Protein AF-A0A8J7AE98-F1 (afdb_monomer)

Structure (mmCIF, N/CA/C/O backbone):
data_AF-A0A8J7AE98-F1
#
_entry.id   AF-A0A8J7AE98-F1
#
loop_
_atom_site.group_PDB
_atom_site.id
_atom_site.type_symbol
_atom_site.label_atom_id
_atom_site.label_alt_id
_atom_site.label_comp_id
_atom_site.label_asym_id
_atom_site.label_entity_id
_atom_site.label_seq_id
_atom_site.pdbx_PDB_ins_code
_atom_site.Cartn_x
_atom_site.Cartn_y
_atom_site.Cartn_z
_atom_site.occupancy
_atom_site.B_iso_or_equiv
_atom_site.auth_seq_id
_atom_site.auth_comp_id
_atom_site.auth_asym_id
_atom_site.auth_atom_id
_atom_site.pdbx_PDB_model_num
ATOM 1 N N . MET A 1 1 ? 39.390 -4.051 -19.503 1.00 33.78 1 MET A N 1
ATOM 2 C CA . MET A 1 1 ? 37.946 -4.170 -19.792 1.00 33.78 1 MET A CA 1
ATOM 3 C C . MET A 1 1 ? 37.214 -4.198 -18.465 1.00 33.78 1 MET A C 1
ATOM 5 O O . MET A 1 1 ? 37.194 -5.224 -17.803 1.00 33.78 1 MET A O 1
ATOM 9 N N . THR A 1 2 ? 36.730 -3.047 -18.011 1.00 35.72 2 THR A N 1
ATOM 10 C CA . THR A 1 2 ? 35.888 -2.931 -16.818 1.00 35.72 2 THR A CA 1
ATOM 11 C C . THR A 1 2 ? 34.479 -3.362 -17.202 1.00 35.72 2 THR A C 1
ATOM 13 O O . THR A 1 2 ? 33.861 -2.753 -18.070 1.00 35.72 2 THR A O 1
ATOM 16 N N . ALA A 1 3 ? 34.001 -4.456 -16.610 1.00 35.06 3 ALA A N 1
ATOM 17 C CA . ALA A 1 3 ? 32.633 -4.914 -16.785 1.00 35.06 3 ALA A CA 1
ATOM 18 C C . ALA A 1 3 ? 31.677 -3.811 -16.306 1.00 35.06 3 ALA A C 1
ATOM 20 O O . ALA A 1 3 ? 31.709 -3.420 -15.139 1.00 35.06 3 ALA A O 1
ATOM 21 N N . HIS A 1 4 ? 30.843 -3.295 -17.206 1.00 34.16 4 HIS A N 1
ATOM 22 C CA . HIS A 1 4 ? 29.647 -2.568 -16.813 1.00 34.16 4 HIS A CA 1
ATOM 23 C C . HIS A 1 4 ? 28.788 -3.558 -16.026 1.00 34.16 4 HIS A C 1
ATOM 25 O O . HIS A 1 4 ? 28.275 -4.507 -16.612 1.00 34.16 4 HIS A O 1
ATOM 31 N N . SER A 1 5 ? 28.675 -3.400 -14.703 1.00 39.03 5 SER A N 1
ATOM 32 C CA . 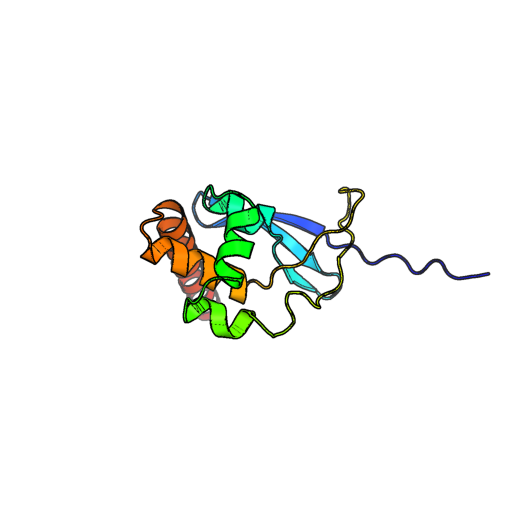SER A 1 5 ? 27.665 -4.155 -13.968 1.00 39.03 5 SER A CA 1
ATOM 33 C C . SER A 1 5 ? 26.324 -3.705 -14.532 1.00 39.03 5 SER A C 1
ATOM 35 O O . SER A 1 5 ? 25.945 -2.543 -14.346 1.00 39.03 5 SER A O 1
ATOM 37 N N . GLU A 1 6 ? 25.644 -4.578 -15.270 1.00 49.53 6 GLU A N 1
ATOM 38 C CA . GLU A 1 6 ? 24.259 -4.356 -15.659 1.00 49.53 6 GLU A CA 1
ATOM 39 C C . GLU A 1 6 ? 23.505 -3.964 -14.393 1.00 49.53 6 GLU A C 1
ATOM 41 O O . GLU A 1 6 ? 23.411 -4.727 -13.431 1.00 49.53 6 GLU A O 1
ATOM 46 N N . THR A 1 7 ? 23.094 -2.700 -14.333 1.00 59.16 7 THR A N 1
ATOM 47 C CA . THR A 1 7 ? 22.363 -2.165 -13.194 1.00 59.16 7 THR A CA 1
ATOM 48 C C . THR A 1 7 ? 21.048 -2.922 -13.185 1.00 59.16 7 THR A C 1
ATOM 50 O O . THR A 1 7 ? 20.198 -2.629 -14.015 1.00 59.16 7 THR A O 1
ATOM 53 N N . GLN A 1 8 ? 20.908 -3.950 -12.349 1.00 68.75 8 GLN A N 1
ATOM 54 C CA . GLN A 1 8 ? 19.679 -4.730 -12.287 1.00 68.75 8 GLN A CA 1
ATOM 55 C C . GLN A 1 8 ? 18.540 -3.784 -11.880 1.00 68.75 8 GLN A C 1
ATOM 57 O O . GLN A 1 8 ? 18.552 -3.230 -10.778 1.00 68.75 8 GLN A O 1
ATOM 62 N N . LYS A 1 9 ? 17.605 -3.530 -12.801 1.00 85.94 9 LYS A N 1
ATOM 63 C CA . LYS A 1 9 ? 16.508 -2.571 -12.610 1.00 85.94 9 LYS A CA 1
ATOM 64 C C . LYS A 1 9 ? 15.252 -3.287 -12.139 1.00 85.94 9 LYS A C 1
ATOM 66 O O . LYS A 1 9 ? 15.024 -4.441 -12.486 1.00 85.94 9 LYS A O 1
ATOM 71 N N . ALA A 1 10 ? 14.436 -2.587 -11.361 1.00 90.69 10 ALA A N 1
ATOM 72 C CA . ALA A 1 10 ? 13.089 -3.044 -11.061 1.00 90.69 10 ALA A CA 1
ATOM 73 C C . ALA A 1 10 ? 12.164 -2.831 -12.269 1.00 90.69 10 ALA A C 1
ATOM 75 O O . ALA A 1 10 ? 12.289 -1.828 -12.982 1.00 90.69 10 ALA A O 1
ATOM 76 N N . VAL A 1 11 ? 11.212 -3.745 -12.451 1.00 92.56 11 VAL A N 1
ATOM 77 C CA . VAL A 1 11 ? 10.173 -3.673 -13.488 1.00 92.56 11 VAL A CA 1
ATOM 78 C C . VAL A 1 11 ? 8.866 -3.221 -12.849 1.00 92.56 11 VAL A C 1
ATOM 80 O O . VAL A 1 11 ? 8.456 -3.764 -11.824 1.00 92.56 11 VAL A O 1
ATOM 83 N N . LYS A 1 12 ? 8.217 -2.218 -13.444 1.00 92.94 12 LYS A N 1
ATOM 84 C CA . LYS A 1 12 ? 6.933 -1.681 -12.979 1.00 92.94 12 LYS A CA 1
ATOM 85 C C . LYS A 1 12 ? 5.766 -2.452 -13.598 1.00 92.94 12 LYS A C 1
ATOM 87 O O . LYS A 1 12 ? 5.740 -2.652 -14.808 1.00 92.94 12 LYS A O 1
ATOM 92 N N . ALA A 1 13 ? 4.762 -2.766 -12.790 1.00 95.06 13 ALA A N 1
ATOM 93 C CA . ALA A 1 13 ? 3.436 -3.171 -13.239 1.00 95.06 13 ALA A CA 1
ATOM 94 C C . ALA A 1 13 ? 2.364 -2.430 -12.432 1.00 95.06 13 ALA A C 1
ATOM 96 O O . ALA A 1 13 ? 2.549 -2.172 -11.244 1.00 95.06 13 ALA A O 1
ATOM 97 N N . THR A 1 14 ? 1.236 -2.107 -13.059 1.00 96.19 14 THR A N 1
ATOM 98 C CA . THR A 1 14 ? 0.051 -1.618 -12.346 1.00 96.19 14 THR A CA 1
ATOM 99 C C . THR A 1 14 ? -0.885 -2.797 -12.125 1.00 96.19 14 THR A C 1
ATOM 101 O O . THR A 1 14 ? -1.330 -3.422 -13.087 1.00 96.19 14 THR A O 1
ATOM 104 N N . ILE A 1 15 ? -1.168 -3.106 -10.863 1.00 96.62 15 ILE A N 1
ATOM 105 C CA . ILE A 1 15 ? -2.192 -4.077 -10.474 1.00 96.62 15 ILE A CA 1
ATOM 106 C C . ILE A 1 15 ? -3.451 -3.343 -10.019 1.00 96.62 15 ILE A C 1
ATOM 108 O O . ILE A 1 15 ? -3.426 -2.136 -9.775 1.00 96.62 15 ILE A O 1
ATOM 112 N N . TYR A 1 16 ? -4.543 -4.082 -9.870 1.00 96.56 16 TYR A N 1
ATOM 113 C CA . TYR A 1 16 ? -5.774 -3.578 -9.280 1.00 96.56 16 TYR A CA 1
ATOM 114 C C . TYR A 1 16 ? -6.053 -4.351 -8.002 1.00 96.56 16 TYR A C 1
ATOM 116 O O . TYR A 1 16 ? -6.020 -5.575 -8.019 1.00 96.56 16 TYR A O 1
ATOM 124 N N . LEU A 1 17 ? -6.314 -3.621 -6.920 1.00 96.00 17 LEU A N 1
ATOM 125 C CA . LEU A 1 17 ? -6.867 -4.168 -5.686 1.00 96.00 17 LEU A CA 1
ATOM 126 C C . LEU A 1 17 ? -8.309 -3.676 -5.594 1.00 96.00 17 LEU A C 1
ATOM 128 O O . LEU A 1 17 ? -8.568 -2.502 -5.303 1.00 96.00 17 LEU A O 1
ATOM 132 N N . GLY A 1 18 ? -9.253 -4.542 -5.959 1.00 94.31 18 GLY A N 1
ATOM 133 C CA . GLY A 1 18 ? -10.609 -4.111 -6.300 1.00 94.31 18 GLY A CA 1
ATOM 134 C C . GLY A 1 18 ? -10.595 -3.179 -7.520 1.00 94.31 18 GLY A C 1
ATOM 135 O O . GLY A 1 18 ? -10.155 -3.567 -8.596 1.00 94.31 18 GLY A O 1
ATOM 136 N N . ASN A 1 19 ? -11.060 -1.934 -7.370 1.00 95.31 19 ASN A N 1
ATOM 137 C CA . ASN A 1 19 ? -11.013 -0.915 -8.432 1.00 95.31 19 ASN A CA 1
ATOM 138 C C . ASN A 1 19 ? -9.896 0.128 -8.240 1.00 95.31 19 ASN A C 1
ATOM 140 O O . ASN A 1 19 ? -9.871 1.135 -8.951 1.00 95.31 19 ASN A O 1
ATOM 144 N N . ILE A 1 20 ? -8.995 -0.084 -7.277 1.00 97.12 20 ILE A N 1
ATOM 145 C CA . ILE A 1 20 ? -7.928 0.860 -6.948 1.00 97.12 20 ILE A CA 1
ATOM 146 C C . ILE A 1 20 ? -6.650 0.430 -7.678 1.00 97.12 20 ILE A C 1
ATOM 148 O O . ILE A 1 20 ? -6.141 -0.659 -7.399 1.00 97.12 20 ILE A O 1
ATOM 152 N N . PRO A 1 21 ? -6.117 1.252 -8.603 1.00 97.06 21 PRO A N 1
ATOM 153 C CA . PRO A 1 21 ? -4.848 0.958 -9.250 1.00 97.06 21 PRO A CA 1
ATOM 154 C C . PRO A 1 21 ? -3.699 1.113 -8.248 1.00 97.06 21 PRO A C 1
ATOM 156 O O . PRO A 1 21 ? -3.636 2.092 -7.501 1.00 97.06 21 PRO A O 1
ATOM 159 N N . LEU A 1 22 ? -2.774 0.159 -8.259 1.00 96.88 22 LEU A N 1
ATOM 160 C CA . LEU A 1 22 ? -1.576 0.168 -7.433 1.00 96.88 22 LEU A CA 1
ATOM 161 C C . LEU A 1 22 ? -0.363 -0.195 -8.282 1.00 96.88 22 LEU A C 1
ATOM 163 O O . LEU A 1 22 ? -0.269 -1.286 -8.840 1.00 96.88 22 LEU A O 1
ATOM 167 N N . ASP A 1 23 ? 0.597 0.718 -8.335 1.00 95.00 23 ASP A N 1
ATOM 168 C CA . ASP A 1 23 ? 1.881 0.452 -8.966 1.00 95.00 23 ASP A CA 1
ATOM 169 C C . ASP A 1 23 ? 2.761 -0.411 -8.054 1.00 95.00 23 ASP A C 1
ATOM 171 O O . ASP A 1 23 ? 3.035 -0.063 -6.902 1.00 95.00 23 ASP A O 1
ATOM 175 N N . VAL A 1 24 ? 3.221 -1.537 -8.594 1.00 94.94 24 VAL A N 1
ATOM 176 C CA . VAL A 1 24 ? 4.081 -2.520 -7.936 1.00 94.94 24 VAL A CA 1
ATOM 177 C C . VAL A 1 24 ? 5.347 -2.699 -8.755 1.00 94.94 24 VAL A C 1
ATOM 179 O O . VAL A 1 24 ? 5.335 -2.656 -9.985 1.00 94.94 24 VAL A O 1
ATOM 182 N N . TYR A 1 25 ? 6.453 -2.917 -8.058 1.00 93.56 25 TYR A N 1
ATOM 183 C CA . TYR A 1 25 ? 7.762 -3.048 -8.666 1.00 93.56 25 TYR A CA 1
ATOM 184 C C . TYR A 1 25 ? 8.347 -4.404 -8.319 1.00 93.56 25 TYR A C 1
ATOM 186 O O . TYR A 1 25 ? 8.576 -4.714 -7.145 1.00 93.56 25 TYR A O 1
ATOM 194 N N . GLN A 1 26 ? 8.577 -5.215 -9.348 1.00 93.56 26 GLN A N 1
ATOM 195 C CA . GLN A 1 26 ? 9.284 -6.473 -9.205 1.00 93.56 26 GLN A CA 1
ATOM 196 C C . GLN A 1 26 ? 10.783 -6.198 -9.194 1.00 93.56 26 GLN A C 1
ATOM 198 O O . GLN A 1 26 ? 11.345 -5.591 -10.106 1.00 93.56 26 GLN A O 1
ATOM 203 N N . MET A 1 27 ? 11.421 -6.639 -8.123 1.00 90.56 27 MET A N 1
ATOM 204 C CA . MET A 1 27 ? 12.854 -6.566 -7.925 1.00 90.56 27 MET A CA 1
ATOM 205 C C . MET A 1 27 ? 13.564 -7.664 -8.730 1.00 90.56 27 MET A C 1
ATOM 207 O O . MET A 1 27 ? 12.976 -8.719 -8.969 1.00 90.56 27 MET A O 1
ATOM 211 N N . PRO A 1 28 ? 14.859 -7.498 -9.051 1.00 87.19 28 PRO A N 1
ATOM 212 C CA . PRO A 1 28 ? 15.643 -8.518 -9.758 1.00 87.19 28 PRO A CA 1
ATOM 213 C C . PRO A 1 28 ? 15.684 -9.886 -9.061 1.00 87.19 28 PRO A C 1
ATOM 215 O O . PRO A 1 28 ? 15.851 -10.916 -9.703 1.00 87.19 28 PRO A O 1
ATOM 218 N N . ASN A 1 29 ? 15.510 -9.907 -7.737 1.00 88.38 29 ASN A N 1
ATOM 219 C CA . ASN A 1 29 ? 15.434 -11.128 -6.932 1.00 88.38 29 ASN A CA 1
ATOM 220 C C . ASN A 1 29 ? 14.019 -11.746 -6.875 1.00 88.38 29 ASN A C 1
ATOM 222 O O . ASN A 1 29 ? 13.777 -12.628 -6.056 1.00 88.38 29 ASN A O 1
ATOM 226 N N . GLY A 1 30 ? 13.071 -11.245 -7.670 1.00 90.56 30 GLY A N 1
ATOM 227 C CA . GLY A 1 30 ? 11.679 -11.698 -7.708 1.00 90.56 30 GLY A CA 1
ATOM 228 C C . GLY A 1 30 ? 10.791 -11.177 -6.573 1.00 90.56 30 GLY A C 1
ATOM 229 O O . GLY A 1 30 ? 9.586 -11.417 -6.597 1.00 90.56 30 GLY A O 1
ATOM 230 N N . SER A 1 31 ? 11.341 -10.456 -5.589 1.00 91.56 31 SER A N 1
ATOM 231 C CA . SER A 1 31 ? 10.530 -9.821 -4.541 1.00 91.56 31 SER A CA 1
ATOM 232 C C . SER A 1 31 ? 9.750 -8.619 -5.078 1.00 91.56 31 SER A C 1
ATOM 234 O O . SER A 1 31 ? 10.119 -8.030 -6.091 1.00 91.56 31 SER A O 1
ATOM 236 N N . TYR A 1 32 ? 8.686 -8.225 -4.380 1.00 93.25 32 TYR A N 1
ATOM 237 C CA . TYR A 1 32 ? 7.864 -7.076 -4.759 1.00 93.25 32 TYR A CA 1
ATOM 238 C C . TYR A 1 32 ? 8.004 -5.944 -3.746 1.00 93.25 32 TYR A C 1
ATOM 240 O O . TYR A 1 32 ? 8.012 -6.162 -2.529 1.00 93.25 32 TYR A O 1
ATOM 248 N N . LYS A 1 33 ? 8.100 -4.720 -4.257 1.00 92.44 33 LYS A N 1
ATOM 249 C CA . LYS A 1 33 ? 8.138 -3.484 -3.473 1.00 92.44 33 LYS A CA 1
ATOM 250 C C . LYS A 1 33 ? 7.149 -2.481 -4.060 1.00 92.44 33 LYS A C 1
ATOM 252 O O . LYS A 1 33 ? 6.765 -2.572 -5.223 1.00 92.44 33 LYS A O 1
ATOM 257 N N . LEU A 1 34 ? 6.757 -1.517 -3.241 1.00 93.50 34 LEU A N 1
ATOM 258 C CA . LEU A 1 34 ? 5.981 -0.348 -3.656 1.00 93.50 34 LEU A CA 1
ATOM 259 C C . LEU A 1 34 ? 6.865 0.887 -3.551 1.00 93.50 34 LEU A C 1
ATOM 261 O O . LEU A 1 34 ? 7.891 0.827 -2.876 1.00 93.50 34 LEU A O 1
ATOM 265 N N . TYR A 1 35 ? 6.461 2.012 -4.135 1.00 89.94 35 TYR A N 1
ATOM 266 C CA . TYR A 1 35 ? 7.124 3.303 -3.917 1.00 89.94 35 TYR A CA 1
ATOM 267 C C . TYR A 1 35 ? 6.194 4.306 -3.253 1.00 89.94 35 TYR A C 1
ATOM 269 O O . TYR A 1 35 ? 4.984 4.110 -3.209 1.00 89.94 35 TYR A O 1
ATOM 277 N N . VAL A 1 36 ? 6.780 5.367 -2.692 1.00 89.69 36 VAL A N 1
ATOM 278 C CA . VAL A 1 36 ? 6.054 6.366 -1.891 1.00 8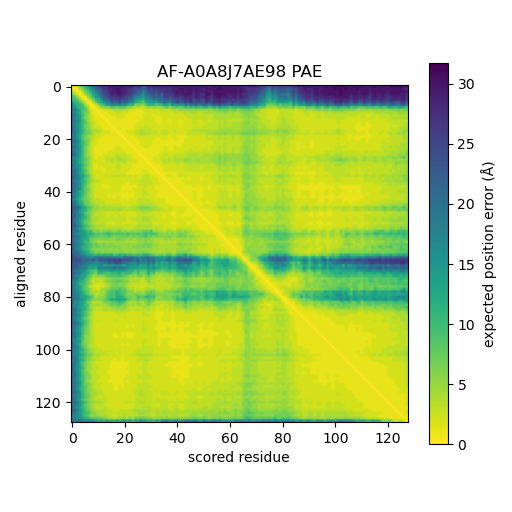9.69 36 VAL A CA 1
ATOM 279 C C . VAL A 1 36 ? 4.824 6.889 -2.630 1.00 89.69 36 VAL A C 1
ATOM 281 O O . VAL A 1 36 ? 3.741 6.858 -2.057 1.00 89.69 36 VAL A O 1
ATOM 284 N N . GLU A 1 37 ? 4.985 7.296 -3.892 1.00 90.56 37 GLU A N 1
ATOM 285 C CA . GLU A 1 37 ? 3.890 7.790 -4.739 1.00 90.56 37 GLU A CA 1
ATOM 286 C C . GLU A 1 37 ? 2.809 6.723 -4.920 1.00 90.56 37 GLU A C 1
ATOM 288 O O . GLU A 1 37 ? 1.658 6.965 -4.582 1.00 90.56 37 GLU A O 1
ATOM 293 N N . SER A 1 38 ? 3.181 5.494 -5.291 1.00 93.19 38 SER A N 1
ATOM 294 C CA . SER A 1 38 ? 2.244 4.368 -5.418 1.00 93.19 38 SER A CA 1
ATOM 295 C C . SER A 1 38 ? 1.436 4.129 -4.137 1.00 93.19 38 SER A C 1
ATOM 297 O O . SER A 1 38 ? 0.240 3.859 -4.189 1.00 93.19 38 SER A O 1
ATOM 299 N N . VAL A 1 39 ? 2.079 4.248 -2.971 1.00 95.56 39 VAL A N 1
ATOM 300 C CA . VAL A 1 39 ? 1.454 4.022 -1.661 1.00 95.56 39 VAL A CA 1
ATOM 301 C C . VAL A 1 39 ? 0.499 5.152 -1.280 1.00 95.56 39 VAL A C 1
ATOM 303 O O . VAL A 1 39 ? -0.582 4.881 -0.752 1.00 95.56 39 VAL A O 1
ATOM 306 N N . THR A 1 40 ? 0.881 6.412 -1.493 1.00 96.38 40 THR A N 1
ATOM 307 C CA . THR A 1 40 ? 0.053 7.563 -1.104 1.00 96.38 40 THR A CA 1
ATOM 308 C C . THR A 1 40 ? -1.054 7.850 -2.111 1.00 96.38 40 THR A C 1
ATOM 310 O O . THR A 1 40 ? -2.179 8.154 -1.703 1.00 96.38 40 THR A O 1
ATOM 313 N N . ASP A 1 41 ? -0.780 7.690 -3.404 1.00 96.62 41 ASP A N 1
ATOM 314 C CA . ASP A 1 41 ? -1.716 8.000 -4.486 1.00 96.62 41 ASP A CA 1
ATOM 315 C C . ASP A 1 41 ? -2.871 7.000 -4.529 1.00 96.62 41 ASP A C 1
ATOM 317 O O . ASP A 1 41 ? -4.019 7.411 -4.714 1.00 96.62 41 ASP A O 1
ATOM 321 N N . ALA A 1 42 ? -2.605 5.722 -4.221 1.00 97.62 42 ALA A N 1
ATOM 322 C CA . ALA A 1 42 ? -3.631 4.680 -4.104 1.00 97.62 42 ALA A CA 1
ATOM 323 C C . ALA A 1 42 ? -4.768 5.065 -3.140 1.00 97.62 42 ALA A C 1
ATOM 325 O O . ALA A 1 42 ? -5.908 4.644 -3.316 1.00 97.62 42 ALA A O 1
ATOM 326 N N . ILE A 1 43 ? -4.484 5.904 -2.136 1.00 97.88 43 ILE A N 1
ATOM 327 C CA . ILE A 1 43 ? -5.469 6.375 -1.152 1.00 97.88 43 ILE A CA 1
ATOM 328 C C . ILE A 1 43 ? -5.683 7.896 -1.186 1.00 97.88 43 ILE A C 1
ATOM 330 O O . ILE A 1 43 ? -6.193 8.474 -0.218 1.00 97.88 43 ILE A O 1
ATOM 334 N N . LYS A 1 44 ? -5.289 8.543 -2.292 1.00 97.38 44 LYS A N 1
ATOM 335 C CA . LYS A 1 44 ? -5.415 9.987 -2.554 1.00 97.38 44 LYS A CA 1
ATOM 336 C C . LYS A 1 44 ? -4.835 10.861 -1.436 1.00 97.38 44 LYS A C 1
ATOM 338 O O . LYS A 1 44 ? -5.485 11.779 -0.927 1.00 97.38 44 LYS A O 1
ATOM 343 N N . ARG A 1 45 ? -3.605 10.56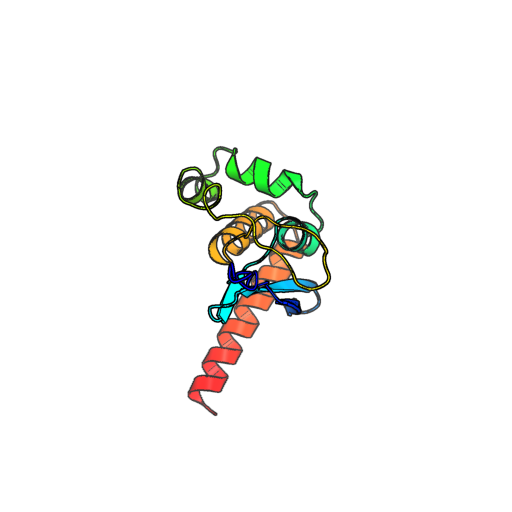2 -1.015 1.00 97.56 45 ARG A N 1
ATOM 344 C CA . ARG A 1 45 ? -2.842 11.339 -0.025 1.00 97.56 45 ARG A CA 1
ATOM 345 C C . ARG A 1 45 ? -1.610 11.974 -0.673 1.00 97.56 45 ARG A C 1
ATOM 347 O O . ARG A 1 45 ? -1.073 11.408 -1.614 1.00 97.56 45 ARG A O 1
ATOM 354 N N . PRO A 1 46 ? -1.133 13.125 -0.168 1.00 94.56 46 PRO A N 1
ATOM 355 C CA . PRO A 1 46 ? 0.108 13.710 -0.663 1.00 94.56 46 PRO A CA 1
ATOM 356 C C . PRO A 1 46 ? 1.314 12.840 -0.278 1.00 94.56 46 PRO A C 1
ATOM 358 O O . PRO A 1 46 ? 1.318 12.232 0.791 1.00 94.56 46 PRO A O 1
ATOM 361 N N . SER A 1 47 ? 2.370 12.832 -1.094 1.00 86.88 47 SER A N 1
ATOM 362 C CA . SER A 1 47 ? 3.543 11.955 -0.917 1.00 8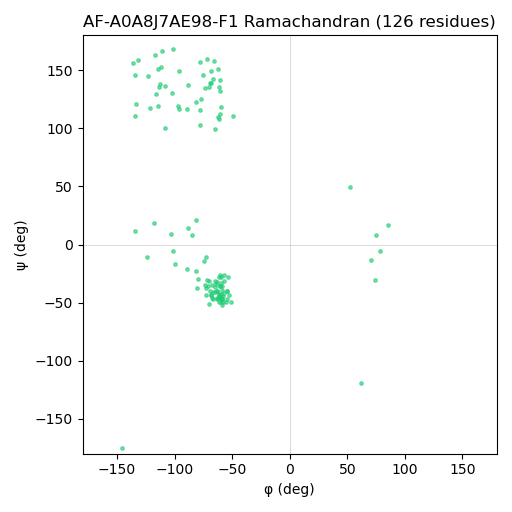6.88 47 SER A CA 1
ATOM 363 C C . SER A 1 47 ? 4.242 12.120 0.443 1.00 86.88 47 SER A C 1
ATOM 365 O O . SER A 1 47 ? 4.758 11.162 1.017 1.00 86.88 47 SER A O 1
ATOM 367 N N . ASN A 1 48 ? 4.214 13.327 1.024 1.00 89.31 48 ASN A N 1
ATOM 368 C CA . ASN A 1 48 ? 4.782 13.591 2.352 1.00 89.31 48 ASN A CA 1
ATOM 369 C C . ASN A 1 48 ? 3.958 12.999 3.514 1.00 89.31 48 ASN A C 1
ATOM 371 O O . ASN A 1 48 ? 4.414 12.983 4.656 1.00 89.31 48 ASN A O 1
ATOM 375 N N . ASP A 1 49 ? 2.746 12.513 3.260 1.00 93.88 49 ASP A N 1
ATOM 376 C CA . ASP A 1 49 ? 1.839 12.002 4.282 1.00 93.88 49 ASP A CA 1
ATOM 377 C C . ASP A 1 49 ? 2.315 10.679 4.893 1.00 93.88 49 ASP A C 1
ATOM 379 O O . ASP A 1 49 ? 2.084 10.433 6.082 1.00 93.88 49 ASP A O 1
ATOM 383 N N . LEU A 1 50 ? 3.007 9.858 4.097 1.00 92.00 50 LEU A N 1
ATOM 384 C CA . LEU A 1 50 ? 3.682 8.650 4.566 1.00 92.00 50 LEU A CA 1
ATOM 385 C C . LEU A 1 50 ? 4.874 9.002 5.466 1.00 92.00 50 LEU A C 1
ATOM 387 O O . LEU A 1 50 ? 5.023 8.425 6.540 1.00 92.00 50 LEU A O 1
ATOM 391 N N . LEU A 1 51 ? 5.678 10.001 5.084 1.00 88.56 51 LEU A N 1
ATOM 392 C CA . LEU A 1 51 ? 6.792 10.483 5.911 1.00 88.56 51 LEU A CA 1
ATOM 393 C C . LEU A 1 51 ? 6.288 11.021 7.255 1.00 88.56 51 LEU A C 1
ATOM 395 O O . LEU A 1 51 ? 6.776 10.619 8.307 1.00 88.56 51 LEU A O 1
ATOM 399 N N . ARG A 1 52 ? 5.217 11.823 7.243 1.00 90.50 52 ARG A N 1
ATOM 400 C CA . ARG A 1 52 ? 4.568 12.313 8.470 1.00 90.50 52 ARG A CA 1
ATOM 401 C C . ARG A 1 52 ? 4.031 11.186 9.350 1.00 90.50 52 ARG A C 1
ATOM 403 O O . ARG A 1 52 ? 4.038 11.308 10.575 1.00 90.50 52 ARG A O 1
ATOM 410 N N . PHE A 1 53 ? 3.532 10.104 8.748 1.00 92.12 53 PHE A N 1
ATOM 411 C CA . PHE A 1 53 ? 3.125 8.913 9.492 1.00 92.12 53 PHE A CA 1
ATOM 412 C C . PHE A 1 53 ? 4.322 8.267 10.202 1.00 92.12 53 PHE A C 1
ATOM 414 O O . PHE A 1 53 ? 4.228 7.997 11.400 1.00 92.12 53 PHE A O 1
ATOM 421 N N . LEU A 1 54 ? 5.443 8.095 9.495 1.00 89.00 54 LEU A N 1
ATOM 422 C CA . LEU A 1 54 ? 6.680 7.529 10.039 1.00 89.00 54 LEU A CA 1
ATOM 423 C C . LEU A 1 54 ? 7.282 8.401 11.152 1.00 89.00 54 LEU A C 1
ATOM 425 O O . LEU A 1 54 ? 7.712 7.889 12.182 1.00 89.00 54 LEU A O 1
ATOM 429 N N . GLU A 1 55 ? 7.261 9.721 11.002 1.00 87.44 55 GLU A N 1
ATOM 430 C CA . GLU A 1 55 ? 7.755 10.660 12.018 1.00 87.44 55 GLU A CA 1
ATOM 431 C C . GLU A 1 55 ? 6.822 10.741 13.244 1.00 87.44 55 GLU A C 1
ATOM 433 O O . GLU A 1 55 ? 7.266 10.939 14.382 1.00 87.44 55 GLU A O 1
ATOM 438 N N . GLY A 1 56 ? 5.518 10.533 13.042 1.00 86.44 56 GLY A N 1
ATOM 439 C CA . GLY A 1 56 ? 4.475 10.665 14.059 1.00 86.44 56 GLY A CA 1
ATOM 440 C C . GLY A 1 56 ? 4.560 9.639 15.195 1.00 86.44 56 GLY A C 1
ATOM 441 O O . GLY A 1 56 ? 5.140 8.571 15.068 1.00 86.44 56 GLY A O 1
ATOM 442 N N . LYS A 1 57 ? 3.966 9.927 16.358 1.00 86.06 57 LYS A N 1
ATOM 443 C CA . LYS A 1 57 ? 4.030 9.065 17.564 1.00 86.06 57 LYS A CA 1
ATOM 444 C C . LYS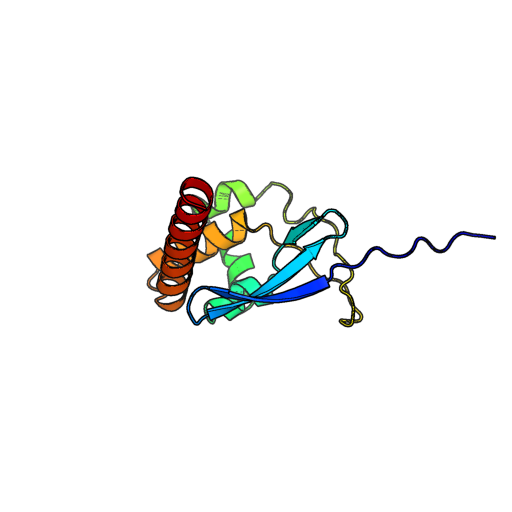 A 1 57 ? 3.042 7.883 17.560 1.00 86.06 57 LYS A C 1
ATOM 446 O O . LYS A 1 57 ? 2.690 7.382 18.622 1.00 86.06 57 LYS A O 1
ATOM 451 N N . SER A 1 58 ? 2.544 7.472 16.394 1.00 87.12 58 SER A N 1
ATOM 452 C CA . SER A 1 58 ? 1.582 6.367 16.328 1.00 87.12 58 SER A CA 1
ATOM 453 C C . SER A 1 58 ? 2.257 5.043 16.692 1.00 87.12 58 SER A C 1
ATOM 455 O O . SER A 1 58 ? 3.386 4.801 16.263 1.00 87.12 58 SER A O 1
ATOM 457 N N . LEU A 1 59 ? 1.576 4.188 17.465 1.00 88.75 59 LEU A N 1
ATOM 458 C CA . LEU A 1 59 ? 2.095 2.863 17.834 1.00 88.75 59 LEU A CA 1
ATOM 459 C C . LEU A 1 59 ? 2.363 2.005 16.590 1.00 88.75 59 LEU A C 1
ATOM 461 O O . LEU A 1 59 ? 3.338 1.265 16.552 1.00 88.75 59 LEU A O 1
ATOM 465 N N . GLN A 1 60 ? 1.544 2.181 15.551 1.00 88.62 60 GLN A N 1
ATOM 466 C CA . GLN A 1 60 ? 1.663 1.518 14.255 1.00 88.62 60 GLN A CA 1
ATOM 467 C C . GLN A 1 60 ? 2.954 1.897 13.517 1.00 88.62 60 GLN A C 1
ATOM 469 O O . GLN A 1 60 ? 3.530 1.066 12.826 1.00 88.62 60 GLN A O 1
ATOM 474 N N . ALA A 1 61 ? 3.427 3.139 13.662 1.00 85.75 61 ALA A N 1
ATOM 475 C CA . ALA A 1 61 ? 4.659 3.597 13.021 1.00 85.75 61 ALA A CA 1
ATOM 476 C C . ALA A 1 61 ? 5.928 3.192 13.785 1.00 85.75 61 ALA A C 1
ATOM 478 O O . ALA A 1 61 ? 6.995 3.130 13.178 1.00 85.75 61 ALA A O 1
ATOM 479 N N . LEU A 1 62 ? 5.846 2.921 15.099 1.00 85.38 62 LEU A N 1
ATOM 480 C CA . LEU A 1 62 ? 7.022 2.653 15.945 1.00 85.38 62 LEU A CA 1
ATOM 481 C C . LEU A 1 62 ? 7.956 1.553 15.405 1.00 85.38 62 LEU A C 1
ATOM 483 O O . LEU A 1 62 ? 9.165 1.800 15.402 1.00 85.38 62 LEU A O 1
ATOM 487 N N . PRO A 1 63 ? 7.466 0.400 14.902 1.00 85.50 63 PRO A N 1
ATOM 488 C CA . PRO A 1 63 ? 8.336 -0.638 14.340 1.00 85.50 63 PRO A CA 1
ATOM 489 C C . PRO A 1 63 ? 9.176 -0.154 13.149 1.00 85.50 63 PRO A C 1
ATOM 491 O O . PRO A 1 63 ? 10.285 -0.640 12.934 1.00 85.50 63 PRO A O 1
ATOM 494 N N . TYR A 1 64 ? 8.676 0.845 12.417 1.00 82.25 64 TYR A N 1
ATOM 495 C CA . TYR A 1 64 ? 9.253 1.349 11.170 1.00 82.25 64 TYR A CA 1
ATOM 496 C C . TYR A 1 64 ? 10.048 2.649 11.344 1.00 82.25 64 TYR A C 1
ATOM 498 O O . TYR A 1 64 ? 10.701 3.096 10.403 1.00 82.25 64 TYR A O 1
ATOM 506 N N . LYS A 1 65 ? 10.053 3.246 12.545 1.00 75.69 65 LYS A N 1
ATOM 507 C CA . LYS A 1 65 ? 10.805 4.481 12.828 1.00 75.69 65 LYS A CA 1
ATOM 508 C C . LYS A 1 65 ? 12.314 4.327 12.739 1.00 75.69 65 LYS A C 1
ATOM 510 O O . LYS A 1 65 ? 13.003 5.294 12.441 1.00 75.69 65 LYS A O 1
ATOM 515 N N . ASN A 1 66 ? 12.824 3.144 13.070 1.00 61.97 66 ASN A N 1
ATOM 516 C CA . ASN A 1 66 ? 14.250 2.957 13.339 1.00 61.97 66 ASN A CA 1
ATOM 517 C C . ASN A 1 66 ? 14.863 1.727 12.666 1.00 61.97 66 ASN A C 1
ATOM 519 O O . ASN A 1 66 ? 15.978 1.334 12.998 1.00 61.97 66 ASN A O 1
ATOM 523 N N . ARG A 1 67 ? 14.155 1.085 11.734 1.00 53.72 67 ARG A N 1
ATOM 524 C CA . ARG A 1 67 ? 14.636 -0.146 11.105 1.00 53.72 67 ARG A CA 1
ATOM 525 C C . ARG A 1 67 ? 14.424 -0.077 9.595 1.00 53.72 67 ARG A C 1
ATOM 527 O O . ARG A 1 67 ? 13.306 -0.108 9.105 1.00 53.72 67 ARG A O 1
ATOM 534 N N . GLN A 1 68 ? 15.536 0.024 8.869 1.00 52.28 68 GLN A N 1
ATOM 535 C CA . GLN A 1 68 ? 15.727 -0.491 7.504 1.00 52.28 68 GLN A CA 1
ATOM 536 C C . GLN A 1 68 ? 15.056 0.241 6.328 1.00 52.28 68 GLN A C 1
ATOM 538 O O . GLN A 1 68 ? 15.665 0.325 5.270 1.00 52.28 68 GLN A O 1
ATOM 543 N N . LEU A 1 69 ? 13.900 0.879 6.490 1.00 57.00 69 LEU A N 1
ATOM 544 C CA . LEU A 1 69 ? 13.207 1.582 5.398 1.00 57.00 69 LEU A CA 1
ATOM 545 C C . LEU A 1 69 ? 13.961 2.787 4.830 1.00 57.00 69 LEU A C 1
ATOM 547 O O . LEU A 1 69 ? 14.028 2.975 3.620 1.00 57.00 69 LEU A O 1
ATOM 551 N N . LEU A 1 70 ? 14.588 3.583 5.697 1.00 56.12 70 LEU A N 1
ATOM 552 C CA . LEU A 1 70 ? 15.508 4.6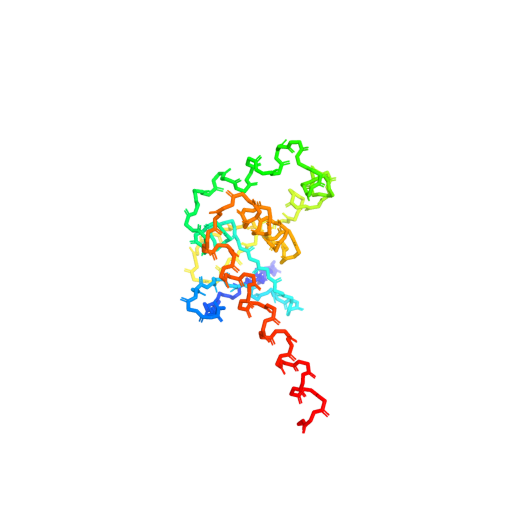44 5.280 1.00 56.12 70 LEU A CA 1
ATOM 553 C C . LEU A 1 70 ? 16.859 4.094 4.807 1.00 56.12 70 LEU A C 1
ATOM 555 O O . LEU A 1 70 ? 17.593 4.816 4.139 1.00 56.12 70 LEU A O 1
ATOM 559 N N . GLN A 1 71 ? 17.172 2.830 5.086 1.00 62.94 71 GLN A N 1
ATOM 560 C CA . GLN A 1 71 ? 18.468 2.226 4.769 1.00 62.94 71 GLN A CA 1
ATOM 561 C C . GLN A 1 71 ? 18.445 1.384 3.490 1.00 62.94 71 GLN A C 1
ATOM 563 O O . GLN A 1 71 ? 19.512 1.129 2.942 1.00 62.94 71 GLN A O 1
ATOM 568 N N . GLU A 1 72 ? 17.271 0.989 2.976 1.00 70.88 72 GLU A N 1
ATOM 569 C CA . GLU A 1 72 ? 17.213 0.312 1.678 1.00 70.88 72 GLU A CA 1
ATOM 570 C C . GLU A 1 72 ? 17.776 1.234 0.582 1.00 70.88 72 GLU A C 1
ATOM 572 O O . GLU A 1 72 ? 17.420 2.422 0.533 1.00 70.88 72 GLU A O 1
ATOM 577 N N . PRO A 1 73 ? 18.680 0.735 -0.278 1.00 77.25 73 PRO A N 1
ATOM 578 C CA . PRO A 1 73 ? 19.274 1.546 -1.330 1.00 77.25 73 PRO A CA 1
ATOM 579 C C . PRO A 1 73 ? 18.191 2.025 -2.297 1.00 77.25 73 PRO A C 1
ATOM 581 O O . PRO A 1 73 ? 17.167 1.366 -2.487 1.00 77.25 73 PRO A O 1
ATOM 584 N N . MET A 1 74 ? 18.407 3.189 -2.912 1.00 83.81 74 MET A N 1
ATOM 585 C CA . MET A 1 74 ? 17.533 3.600 -4.007 1.00 83.81 74 MET A CA 1
ATOM 586 C C . MET A 1 74 ? 17.724 2.646 -5.189 1.00 83.81 74 MET A C 1
ATOM 588 O O . MET A 1 74 ? 18.840 2.206 -5.464 1.00 83.81 74 MET A O 1
ATOM 592 N N . ILE A 1 75 ? 16.636 2.329 -5.881 1.00 84.12 75 ILE A N 1
ATOM 593 C CA . ILE A 1 75 ? 16.622 1.315 -6.941 1.00 84.12 75 ILE A CA 1
ATOM 594 C C . ILE A 1 75 ? 16.348 1.985 -8.277 1.00 84.12 75 ILE A C 1
ATOM 596 O O . ILE A 1 75 ? 15.475 2.842 -8.372 1.00 84.12 75 ILE A O 1
ATOM 600 N N . GLY A 1 76 ? 17.101 1.605 -9.307 1.00 86.62 76 GLY A N 1
ATOM 601 C CA . GLY A 1 76 ? 16.826 2.037 -10.672 1.00 86.62 76 GLY A CA 1
ATOM 602 C C . GLY A 1 76 ? 15.605 1.304 -11.219 1.00 86.62 76 GLY A C 1
ATOM 603 O O . GLY A 1 76 ? 15.498 0.089 -11.066 1.00 86.62 76 GLY A O 1
ATOM 604 N N . VAL A 1 77 ? 14.701 2.027 -11.869 1.00 86.12 77 VAL A N 1
ATOM 605 C CA . VAL A 1 77 ? 13.496 1.448 -12.483 1.00 86.12 77 VAL A CA 1
ATOM 606 C C . VAL A 1 77 ? 13.645 1.473 -13.996 1.00 86.12 77 VAL A C 1
ATOM 608 O O . VAL A 1 77 ? 14.112 2.460 -14.573 1.00 86.12 77 VAL A O 1
ATOM 611 N N . GLU A 1 78 ? 13.269 0.380 -14.650 1.00 86.31 78 GLU A N 1
ATOM 612 C CA . GLU A 1 78 ? 13.277 0.297 -16.105 1.00 86.31 78 GLU A CA 1
ATOM 613 C C . GLU A 1 78 ? 12.329 1.337 -16.723 1.00 86.31 78 GLU A C 1
ATOM 615 O O . GLU A 1 78 ? 11.231 1.572 -16.228 1.00 86.31 78 GLU A O 1
ATOM 620 N N . GLY A 1 79 ? 12.784 2.031 -17.771 1.00 80.19 79 GLY A N 1
ATOM 621 C CA . GLY A 1 79 ? 12.000 3.064 -18.463 1.00 80.19 79 GLY A CA 1
ATOM 622 C C . GLY A 1 79 ? 11.765 4.374 -17.692 1.00 80.19 79 GLY A C 1
ATOM 623 O O . GLY A 1 79 ? 11.393 5.364 -18.309 1.00 80.19 79 GLY A O 1
ATOM 624 N N . TYR A 1 80 ? 12.027 4.427 -16.381 1.00 79.62 80 TYR A N 1
ATOM 625 C CA . TYR A 1 80 ? 11.813 5.629 -15.559 1.00 79.62 80 TYR A CA 1
ATOM 626 C C . TYR A 1 80 ? 12.938 6.669 -15.688 1.00 79.62 80 TYR A C 1
ATOM 628 O O . TYR A 1 80 ? 12.712 7.862 -15.519 1.00 79.62 80 TYR A O 1
ATOM 636 N N . GLY A 1 81 ? 14.170 6.225 -15.967 1.00 72.12 81 GLY A N 1
ATOM 637 C CA . GLY A 1 81 ? 15.339 7.110 -16.086 1.00 72.12 81 GLY A CA 1
ATOM 638 C C . GLY A 1 81 ? 15.894 7.636 -14.753 1.00 72.12 81 GLY A C 1
ATOM 639 O O . GLY A 1 81 ? 16.795 8.470 -14.762 1.00 72.12 81 GLY A O 1
ATOM 640 N N . GLY A 1 82 ? 15.400 7.137 -13.614 1.00 78.50 82 GLY A N 1
ATOM 641 C CA . GLY A 1 82 ? 15.815 7.570 -12.279 1.00 78.50 82 GLY A CA 1
ATOM 642 C C . GLY A 1 82 ? 15.816 6.457 -11.231 1.00 78.50 82 GLY A C 1
ATOM 643 O O . GLY A 1 82 ? 15.577 5.284 -11.534 1.00 78.50 82 GLY A O 1
ATOM 644 N N . PHE A 1 83 ? 16.084 6.856 -9.986 1.00 82.44 83 PHE A N 1
ATOM 645 C CA . PHE A 1 83 ? 16.051 5.986 -8.817 1.00 82.44 83 PHE A CA 1
ATOM 646 C C . PHE A 1 83 ? 14.906 6.365 -7.883 1.00 82.44 83 PHE A C 1
ATOM 648 O O . PHE A 1 83 ? 14.503 7.522 -7.792 1.00 82.44 83 PHE A O 1
ATOM 655 N N . VAL A 1 84 ? 14.420 5.384 -7.143 1.00 81.00 84 VAL A N 1
ATOM 656 C CA . VAL A 1 84 ? 13.257 5.504 -6.257 1.00 81.00 84 VAL A CA 1
ATOM 657 C C . VAL A 1 84 ? 13.526 4.824 -4.922 1.00 81.00 84 VAL A C 1
ATOM 659 O O . VAL A 1 84 ? 14.366 3.924 -4.819 1.00 81.00 84 VAL A O 1
ATOM 662 N N . LYS A 1 85 ? 12.806 5.254 -3.885 1.00 84.06 85 LYS A N 1
ATOM 663 C CA . LYS A 1 85 ? 12.911 4.662 -2.553 1.00 84.06 85 LYS A CA 1
ATOM 664 C C . LYS A 1 85 ? 11.918 3.501 -2.409 1.00 84.06 85 LYS A C 1
ATOM 666 O O . LYS A 1 85 ? 10.712 3.760 -2.451 1.00 84.06 85 LYS A O 1
ATOM 671 N N . PRO A 1 86 ? 12.382 2.252 -2.216 1.00 88.38 86 PRO A N 1
ATOM 672 C CA . PRO A 1 86 ? 11.489 1.120 -2.006 1.00 88.38 86 PRO A CA 1
ATOM 673 C C . PRO A 1 86 ? 10.772 1.216 -0.661 1.00 88.38 86 PRO A C 1
ATOM 675 O O . PRO A 1 86 ? 11.363 1.536 0.369 1.00 88.38 86 PRO A O 1
ATOM 678 N N . ILE A 1 87 ? 9.493 0.870 -0.683 1.00 89.69 87 ILE A N 1
ATOM 679 C CA . ILE A 1 87 ? 8.622 0.701 0.469 1.00 89.69 87 ILE A CA 1
ATOM 680 C C . ILE A 1 87 ? 8.242 -0.786 0.538 1.00 89.69 87 ILE A C 1
ATOM 682 O O . ILE A 1 87 ? 7.651 -1.316 -0.409 1.00 89.69 87 ILE A O 1
ATOM 686 N N . PRO A 1 88 ? 8.578 -1.500 1.628 1.00 89.81 88 PRO A N 1
ATOM 687 C CA . PRO A 1 88 ? 8.089 -2.846 1.863 1.00 89.81 88 PRO A CA 1
ATOM 688 C C . PRO A 1 88 ? 6.564 -2.856 1.954 1.00 89.81 88 PRO A C 1
ATOM 690 O O . PRO A 1 88 ? 5.964 -1.968 2.564 1.00 89.81 88 PRO A O 1
ATOM 693 N N . ILE A 1 89 ? 5.957 -3.904 1.397 1.00 92.38 89 ILE A N 1
ATOM 694 C CA . ILE A 1 89 ? 4.501 -4.104 1.408 1.00 92.38 89 ILE A CA 1
ATOM 695 C C . ILE A 1 89 ? 3.958 -4.044 2.841 1.00 92.38 89 ILE A C 1
ATOM 697 O O . ILE A 1 89 ? 2.944 -3.400 3.083 1.00 92.38 89 ILE A O 1
ATOM 701 N N . GLU A 1 90 ? 4.674 -4.627 3.806 1.00 90.75 90 GLU A N 1
ATOM 702 C CA . GLU A 1 90 ? 4.285 -4.600 5.218 1.00 90.75 90 GLU A CA 1
ATOM 703 C C . GLU A 1 90 ? 4.070 -3.165 5.735 1.00 90.75 90 GLU A C 1
ATOM 705 O O . GLU A 1 90 ? 2.995 -2.859 6.251 1.00 90.75 90 GLU A O 1
ATOM 710 N N . LEU A 1 91 ? 5.017 -2.244 5.502 1.00 91.62 91 LEU A N 1
ATOM 711 C CA . LEU A 1 91 ? 4.835 -0.843 5.898 1.00 91.62 91 LEU A CA 1
ATOM 712 C C . LEU A 1 91 ? 3.627 -0.220 5.197 1.00 91.62 91 LEU A C 1
ATOM 714 O O . LEU A 1 91 ? 2.845 0.478 5.842 1.00 91.62 91 LEU A O 1
ATOM 718 N N . ALA A 1 92 ? 3.492 -0.427 3.886 1.00 94.44 92 ALA A N 1
ATOM 719 C CA . ALA A 1 92 ? 2.392 0.159 3.131 1.00 94.44 92 ALA A CA 1
ATOM 720 C C . ALA A 1 92 ? 1.035 -0.277 3.701 1.00 94.44 92 ALA A C 1
ATOM 722 O O . ALA A 1 92 ? 0.182 0.571 3.955 1.00 94.44 92 ALA A O 1
ATOM 723 N N . THR A 1 93 ? 0.878 -1.566 4.017 1.00 95.44 93 THR A N 1
ATOM 724 C CA . THR A 1 93 ? -0.358 -2.095 4.614 1.00 95.44 93 THR A CA 1
ATOM 725 C C . THR A 1 93 ? -0.646 -1.501 5.992 1.00 95.44 93 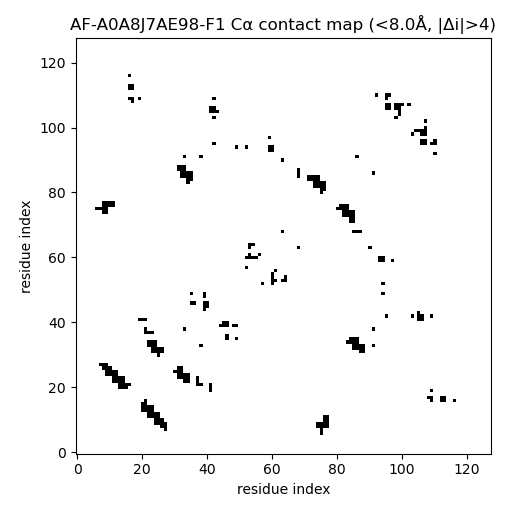THR A C 1
ATOM 727 O O . THR A 1 93 ? -1.785 -1.125 6.269 1.00 95.44 93 THR A O 1
ATOM 730 N N . VAL A 1 94 ? 0.375 -1.316 6.837 1.00 95.00 94 VAL A N 1
ATOM 731 C CA . VAL A 1 94 ? 0.211 -0.669 8.146 1.00 95.00 94 VAL A CA 1
ATOM 732 C C . VAL A 1 94 ? -0.165 0.807 7.998 1.00 95.00 94 VAL A C 1
ATOM 734 O O . VAL A 1 94 ? -1.036 1.299 8.720 1.00 95.00 94 VAL A O 1
ATOM 737 N N . TYR A 1 95 ? 0.448 1.520 7.053 1.00 95.81 95 TYR A N 1
ATOM 738 C CA . TYR A 1 95 ? 0.108 2.910 6.752 1.00 95.81 95 TYR A CA 1
ATOM 739 C C . TYR A 1 95 ? -1.332 3.048 6.237 1.00 95.81 95 TYR A C 1
ATOM 741 O O . TYR A 1 95 ? -2.076 3.909 6.719 1.00 95.81 95 TYR A O 1
ATOM 749 N N . TRP A 1 96 ? -1.757 2.193 5.304 1.00 97.94 96 TRP A N 1
ATOM 750 C CA . TRP A 1 96 ? -3.132 2.191 4.812 1.00 97.94 96 TRP A CA 1
ATOM 751 C C . TRP A 1 96 ? -4.113 1.885 5.939 1.00 97.94 96 TRP A C 1
ATOM 753 O O . TRP A 1 96 ? -5.090 2.614 6.093 1.00 97.94 96 TRP A O 1
ATOM 763 N N . LEU A 1 97 ? -3.823 0.900 6.795 1.00 97.44 97 LEU A N 1
ATOM 764 C CA . LEU A 1 97 ? -4.670 0.580 7.947 1.00 97.44 97 LEU A CA 1
ATOM 765 C C . LEU A 1 97 ? -4.769 1.749 8.927 1.00 97.44 97 LEU A C 1
ATOM 767 O O . LEU A 1 97 ? -5.862 2.098 9.374 1.00 97.44 97 LEU A O 1
ATOM 771 N N . TYR A 1 98 ? -3.653 2.420 9.207 1.00 97.06 98 TYR A N 1
ATOM 772 C CA . TYR A 1 98 ? -3.649 3.643 10.005 1.00 97.06 98 TYR A CA 1
ATOM 773 C C . TYR A 1 98 ? -4.565 4.724 9.408 1.00 97.06 98 TYR A C 1
ATOM 775 O O . TYR A 1 98 ? -5.291 5.400 10.142 1.00 97.06 98 TYR A O 1
ATOM 783 N N . ARG A 1 99 ? -4.562 4.894 8.081 1.00 98.00 99 ARG A N 1
ATOM 784 C CA . ARG A 1 99 ? -5.426 5.867 7.395 1.00 98.00 99 ARG A CA 1
ATOM 785 C C . ARG A 1 99 ? -6.886 5.441 7.366 1.00 98.00 99 ARG A C 1
ATOM 787 O O . ARG A 1 99 ? -7.745 6.296 7.567 1.00 98.00 99 ARG A O 1
ATOM 794 N N . ALA A 1 100 ? -7.155 4.154 7.200 1.00 97.94 100 ALA A N 1
ATOM 795 C CA . ALA A 1 100 ? -8.491 3.582 7.270 1.00 97.94 100 ALA A CA 1
ATOM 796 C C . ALA A 1 100 ? -9.140 3.839 8.640 1.00 97.94 100 ALA A C 1
ATOM 798 O O . ALA A 1 100 ? -10.258 4.349 8.704 1.00 97.94 100 ALA A O 1
ATOM 799 N N . VAL A 1 101 ? -8.400 3.604 9.734 1.00 96.88 101 VAL A N 1
ATOM 800 C CA . VAL A 1 101 ? -8.838 3.904 11.114 1.00 96.88 101 VAL A CA 1
ATOM 801 C C . VAL A 1 101 ? -9.092 5.402 11.326 1.00 96.88 101 VAL A C 1
ATOM 803 O O . VAL A 1 101 ? -9.931 5.784 12.135 1.00 96.88 101 VAL A O 1
ATOM 806 N N . LYS A 1 102 ? -8.404 6.271 10.576 1.00 96.38 102 LYS A N 1
ATOM 807 C CA . LYS A 1 102 ? -8.618 7.727 10.588 1.00 96.38 102 LYS A CA 1
ATOM 808 C C . LYS A 1 102 ? -9.689 8.222 9.609 1.00 96.38 102 LYS A C 1
ATOM 810 O O . LYS A 1 102 ? -9.761 9.425 9.366 1.00 96.38 102 LYS A O 1
ATOM 815 N N . GLY A 1 103 ? -10.506 7.323 9.064 1.00 97.69 103 GLY A N 1
ATOM 816 C CA . GLY A 1 103 ? -11.653 7.672 8.226 1.00 97.69 103 GLY A CA 1
ATOM 817 C C . GLY A 1 103 ? -11.333 7.882 6.746 1.00 97.69 103 GLY A C 1
ATOM 818 O O . GLY A 1 103 ? -12.136 8.478 6.040 1.00 97.69 103 GLY A O 1
ATOM 819 N N . ASN A 1 104 ? -10.178 7.425 6.247 1.00 98.44 104 ASN A N 1
ATOM 820 C CA . ASN A 1 104 ? -9.954 7.385 4.800 1.00 98.44 104 ASN A CA 1
ATOM 821 C C . ASN A 1 104 ? -10.690 6.175 4.197 1.00 98.44 104 ASN A C 1
ATOM 823 O O . ASN A 1 104 ? -10.214 5.045 4.297 1.00 98.44 104 ASN A O 1
ATOM 827 N N . GLU A 1 105 ? -11.831 6.429 3.558 1.00 98.31 105 GLU A N 1
ATOM 828 C CA . GLU A 1 105 ? -12.689 5.411 2.933 1.00 98.31 105 GLU A CA 1
ATOM 829 C C . GLU A 1 105 ? -11.997 4.665 1.782 1.00 98.31 105 GLU A C 1
ATOM 831 O O . GLU A 1 105 ? -12.205 3.468 1.605 1.00 98.31 105 GLU A O 1
ATOM 836 N N . ILE A 1 106 ? -11.105 5.329 1.038 1.00 98.31 106 ILE A N 1
ATOM 837 C CA . ILE A 1 106 ? -10.341 4.685 -0.043 1.00 98.31 106 ILE A CA 1
ATOM 838 C C . ILE A 1 106 ? -9.342 3.689 0.548 1.00 98.31 106 ILE A C 1
ATOM 840 O O . ILE A 1 106 ? -9.194 2.582 0.041 1.00 98.31 106 ILE A O 1
ATOM 844 N N . ALA A 1 107 ? -8.698 4.043 1.663 1.00 98.38 107 ALA A N 1
ATOM 845 C CA . ALA A 1 107 ? -7.832 3.117 2.384 1.00 98.38 107 ALA A CA 1
ATOM 846 C C . ALA A 1 107 ? -8.619 1.931 2.969 1.00 98.38 107 ALA A C 1
ATOM 848 O O . ALA A 1 107 ? -8.117 0.810 2.952 1.00 98.38 107 ALA A O 1
ATOM 849 N N . GLN A 1 108 ? -9.848 2.150 3.452 1.00 98.38 108 GLN A N 1
ATOM 850 C CA . GLN A 1 108 ? -10.729 1.060 3.893 1.00 98.38 108 GLN A CA 1
ATOM 851 C C . GLN A 1 108 ? -11.055 0.109 2.734 1.00 98.38 108 GLN A C 1
ATOM 853 O O . GLN A 1 108 ? -10.860 -1.097 2.874 1.00 98.38 108 GLN A O 1
ATOM 858 N N . ALA A 1 109 ? -11.468 0.648 1.582 1.00 98.31 109 ALA A N 1
ATOM 859 C CA . ALA A 1 109 ? -11.764 -0.132 0.382 1.00 98.31 109 ALA A CA 1
ATOM 860 C C . ALA A 1 109 ? -10.541 -0.922 -0.115 1.00 98.31 109 ALA A C 1
ATOM 862 O O . ALA A 1 109 ? -10.658 -2.107 -0.420 1.00 98.31 109 ALA A O 1
ATOM 863 N N . LEU A 1 110 ? -9.357 -0.300 -0.118 1.00 98.19 110 LEU A N 1
ATOM 864 C CA . LEU A 1 110 ? -8.099 -0.942 -0.507 1.00 98.19 110 LEU A CA 1
ATOM 865 C C . LEU A 1 110 ? -7.771 -2.151 0.378 1.00 98.19 110 LEU A C 1
ATOM 867 O O . LEU A 1 110 ? -7.406 -3.217 -0.117 1.00 98.19 110 LEU A O 1
ATOM 871 N N . ILE A 1 111 ? -7.921 -2.000 1.696 1.00 97.62 111 ILE A N 1
ATOM 872 C CA . ILE A 1 111 ? -7.666 -3.080 2.656 1.00 97.62 111 ILE A CA 1
ATOM 873 C C . ILE A 1 111 ? -8.706 -4.185 2.516 1.00 97.62 111 ILE A C 1
ATOM 875 O O . ILE A 1 111 ? -8.340 -5.357 2.517 1.00 97.62 111 ILE A O 1
ATOM 879 N N . GLN A 1 112 ? -9.984 -3.830 2.374 1.00 98.12 112 GLN A N 1
ATOM 880 C CA . GLN A 1 112 ? -11.050 -4.805 2.170 1.00 98.12 112 GLN A CA 1
ATOM 881 C C . GLN A 1 112 ? -10.801 -5.642 0.909 1.00 98.12 112 GLN A C 1
ATOM 883 O O . GLN A 1 112 ? -10.875 -6.867 0.978 1.00 98.12 112 GLN A O 1
ATOM 888 N N . ALA A 1 113 ? -10.452 -5.002 -0.211 1.00 98.06 113 ALA A N 1
ATOM 889 C CA . ALA A 1 113 ? -10.119 -5.695 -1.451 1.00 98.06 113 ALA A CA 1
ATOM 890 C C . ALA A 1 113 ? -8.905 -6.623 -1.278 1.00 98.06 113 ALA A C 1
ATOM 892 O O . ALA A 1 113 ? -8.974 -7.800 -1.618 1.00 98.06 113 ALA A O 1
ATOM 893 N N . SER A 1 114 ? -7.838 -6.132 -0.638 1.00 96.94 114 SER A N 1
ATOM 894 C CA . SER A 1 114 ? -6.634 -6.930 -0.353 1.00 96.94 114 SER A CA 1
ATOM 895 C C . SER A 1 114 ? -6.930 -8.170 0.502 1.00 96.94 114 SER A C 1
ATOM 897 O O . SER A 1 114 ? -6.337 -9.234 0.301 1.00 96.94 114 SER A O 1
ATOM 899 N N . LEU A 1 115 ? -7.826 -8.037 1.487 1.00 97.50 115 LEU A N 1
ATOM 900 C CA . LEU A 1 115 ? -8.262 -9.143 2.339 1.00 97.50 115 LEU A CA 1
ATOM 901 C C . LEU A 1 115 ? -9.063 -10.171 1.539 1.00 97.50 115 LEU A C 1
ATOM 903 O O . LEU A 1 115 ? -8.786 -11.362 1.660 1.00 97.50 115 LEU A O 1
ATOM 907 N N . MET A 1 116 ? -10.009 -9.717 0.715 1.00 98.25 116 MET A N 1
ATOM 908 C CA . MET A 1 116 ? -10.831 -10.580 -0.134 1.00 98.25 116 MET A CA 1
ATOM 909 C C . MET A 1 116 ? -9.964 -11.406 -1.092 1.00 98.25 116 MET A C 1
ATOM 911 O O . MET A 1 116 ? -10.007 -12.632 -1.039 1.00 98.25 116 MET A O 1
ATOM 915 N N . GLU A 1 117 ? -9.074 -10.756 -1.846 1.00 96.50 117 GLU A N 1
ATOM 916 C CA . GLU 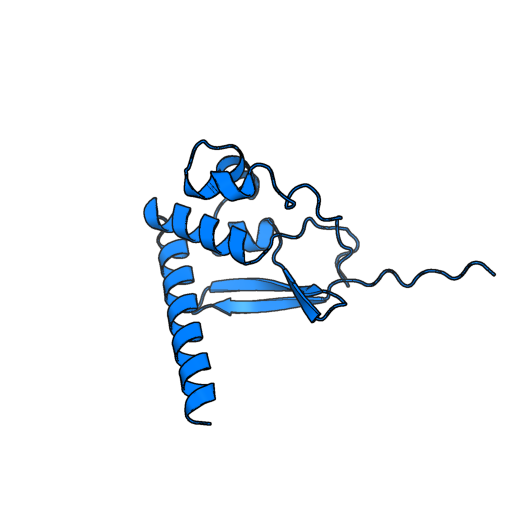A 1 117 ? -8.150 -11.434 -2.767 1.00 96.50 117 GLU A CA 1
ATOM 917 C C . GLU A 1 117 ? -7.215 -12.415 -2.041 1.00 96.50 117 GLU A C 1
ATOM 919 O O . GLU A 1 117 ? -6.886 -13.488 -2.548 1.00 96.50 117 GLU A O 1
ATOM 924 N N . SER A 1 118 ? -6.785 -12.084 -0.819 1.00 96.69 118 SER A N 1
ATOM 925 C CA . SER A 1 118 ? -5.942 -12.980 -0.018 1.00 96.69 118 SER A CA 1
ATOM 926 C C . SER A 1 118 ? -6.677 -14.244 0.428 1.00 96.69 118 SER A C 1
ATOM 928 O O . SER A 1 118 ? -6.045 -15.299 0.540 1.00 96.69 118 SER A O 1
ATOM 930 N N . ILE A 1 119 ? -7.978 -14.140 0.712 1.00 98.00 119 ILE A N 1
ATOM 931 C CA . ILE A 1 119 ? -8.838 -15.278 1.052 1.00 98.00 119 ILE A CA 1
ATOM 932 C C . ILE A 1 119 ? -9.060 -16.132 -0.197 1.00 98.00 119 ILE A C 1
ATOM 934 O O . ILE A 1 119 ? -8.795 -17.331 -0.150 1.00 98.00 119 ILE A O 1
ATOM 938 N N . GLU A 1 120 ? -9.473 -15.516 -1.305 1.00 97.25 120 GLU A N 1
ATOM 939 C CA . GLU A 1 120 ? -9.748 -16.196 -2.577 1.00 97.25 120 GLU A CA 1
ATOM 940 C C . GLU A 1 120 ? -8.516 -16.942 -3.086 1.00 97.25 120 GLU A C 1
ATOM 942 O O . GLU A 1 120 ? -8.577 -18.149 -3.279 1.00 97.25 120 GLU A O 1
ATOM 947 N N . ARG A 1 121 ? -7.344 -16.299 -3.135 1.00 96.94 121 ARG A N 1
ATOM 948 C CA . ARG A 1 121 ? -6.098 -16.956 -3.563 1.00 96.94 121 ARG A CA 1
ATOM 949 C C . ARG A 1 121 ? -5.731 -18.170 -2.703 1.00 96.94 121 ARG A C 1
ATOM 951 O O . ARG A 1 121 ? -5.157 -19.143 -3.197 1.00 96.94 121 ARG A O 1
ATOM 958 N N . ARG A 1 122 ? -6.003 -18.116 -1.394 1.00 97.62 122 ARG A N 1
ATOM 959 C CA . ARG A 1 122 ? -5.777 -19.261 -0.495 1.00 97.62 122 ARG A CA 1
ATOM 960 C C . ARG A 1 122 ? -6.813 -20.362 -0.710 1.00 97.62 122 ARG A C 1
ATOM 962 O O . ARG A 1 122 ? -6.449 -21.525 -0.579 1.00 97.62 122 ARG A O 1
ATOM 969 N N . ALA A 1 123 ? -8.055 -20.006 -1.030 1.00 97.94 123 ALA A N 1
ATOM 970 C CA . ALA A 1 123 ? -9.087 -20.962 -1.405 1.00 97.94 123 ALA A CA 1
ATOM 971 C C . ALA A 1 123 ? -8.745 -21.637 -2.741 1.00 97.94 123 ALA A C 1
ATOM 973 O O . ALA A 1 123 ? -8.732 -22.861 -2.794 1.00 97.94 123 ALA A O 1
ATOM 974 N N . ASP A 1 124 ? -8.347 -20.875 -3.761 1.00 98.12 124 ASP A N 1
ATOM 975 C CA . ASP A 1 124 ? -7.882 -21.403 -5.048 1.00 98.12 124 ASP A CA 1
ATOM 976 C C . ASP A 1 124 ? -6.746 -22.404 -4.845 1.00 98.12 124 ASP A C 1
ATOM 978 O O . ASP A 1 124 ? -6.818 -23.518 -5.334 1.00 98.12 124 ASP A O 1
ATOM 982 N N . THR A 1 125 ? -5.753 -22.073 -4.014 1.00 97.19 125 THR A N 1
ATOM 983 C CA . THR A 1 125 ? -4.649 -23.000 -3.693 1.00 97.19 125 THR A CA 1
ATOM 984 C C . THR A 1 125 ? -5.121 -24.301 -3.018 1.00 97.19 125 THR A C 1
ATOM 986 O O . THR A 1 125 ? -4.418 -25.307 -3.053 1.00 97.19 125 THR A O 1
ATOM 989 N N . ALA A 1 126 ? -6.264 -24.284 -2.329 1.00 97.56 126 ALA A N 1
ATOM 990 C CA . ALA A 1 126 ? -6.799 -25.445 -1.622 1.00 97.56 126 ALA A CA 1
ATOM 991 C C . ALA A 1 126 ? -7.709 -26.323 -2.496 1.00 97.56 126 ALA A C 1
ATOM 993 O O . ALA A 1 126 ? -7.922 -27.487 -2.154 1.00 97.56 126 ALA A O 1
ATOM 994 N N . PHE A 1 127 ? -8.266 -25.775 -3.579 1.00 95.94 127 PHE A N 1
ATOM 995 C CA . PHE A 1 127 ? -9.301 -26.428 -4.387 1.00 95.94 127 PHE A CA 1
ATOM 996 C C . PHE A 1 127 ? -8.950 -26.571 -5.879 1.00 95.94 127 PHE A C 1
ATOM 998 O O . PHE A 1 127 ? -9.664 -27.298 -6.573 1.00 95.94 127 PHE A O 1
ATOM 1005 N N . LEU A 1 128 ? -7.885 -25.923 -6.365 1.00 85.19 128 LEU A N 1
ATOM 1006 C CA . LEU A 1 128 ? -7.349 -26.004 -7.732 1.00 85.19 128 LEU A CA 1
ATOM 1007 C C . LEU A 1 128 ? -5.911 -26.539 -7.718 1.00 85.19 128 LEU A C 1
ATOM 1009 O O . LEU A 1 128 ? -5.584 -27.313 -8.646 1.00 85.19 128 LEU A O 1
#

Radius of gyration: 16.29 Å; Cα contacts (8 Å, |Δi|>4): 171; chains: 1; bounding box: 51×40×38 Å

Foldseek 3Di:
DDDPPPQFAWEWDWDDLPNQTAIWTQGPVRDIWGFLCRLQVSLPHDSCVLVCVCVDPDPLNVVVVPDDQVPPDFGHHPPPPDTTRTDHPSSSLSSLVVVVVVPSVSSVSSNVSVVVVVVVVVVVVVPD

Sequence (128 aa):
MTAHSETQKAVKATIYLGNIPLDVYQMPNGSYKLYVESVTDAIKRPSNDLLRFLEGKSLQALPYKNRQLLQEPMIGVEGYGGFVKPIPIELATVYWLYRAVKGNEIAQALIQASLMESIERRADTAFL

pLDDT: mean 87.43, std 14.88, range [33.78, 98.44]

Solvent-accessible surface area (backbone atoms only — not comparable to full-atom values): 7320 Å² total; per-residue (Å²): 135,82,79,78,72,78,77,76,41,26,46,78,46,77,48,65,39,71,92,39,63,35,51,37,30,39,38,80,86,72,48,72,30,31,34,56,56,37,59,23,51,51,50,75,43,61,60,63,54,60,55,53,46,42,72,38,91,45,79,84,24,56,78,58,59,82,50,63,60,90,66,53,69,67,42,43,38,62,94,68,86,48,69,45,59,60,34,54,57,68,59,48,54,51,51,35,51,57,39,27,78,71,68,36,63,54,25,41,50,40,50,52,30,50,51,51,53,54,50,50,56,53,48,46,72,74,77,109

Mean predicted aligned error: 5.85 Å

Nearest PDB structures (foldseek):
  3njk-assembly1_A  TM=6.714E-01  e=8.439E+00  Shewanella oneidensis
  4mk0-assembly1_A  TM=7.209E-01  e=9.529E+00  Homo sapiens
  4hcs-assembly1_A  TM=3.960E-01  e=7.474E+00  Danio rerio
  8fk9-assembly1_C  TM=3.673E-01  e=5.517E+00  Homo sapiens

Secondary structure (DSSP, 8-state):
--------PBEEEEEEETTEEEEEEE-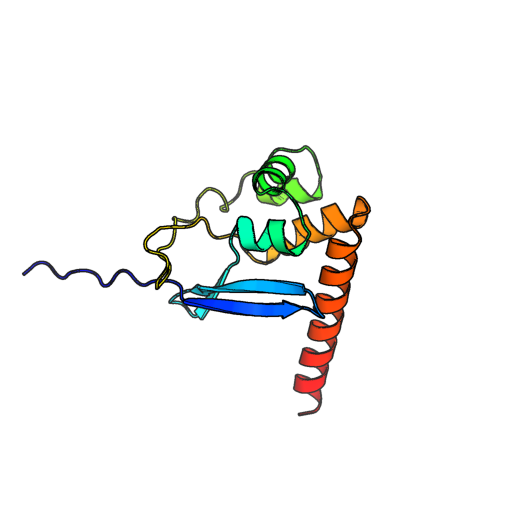TTS-EEEEHHHHHHTTT--THHHHHHHHS--TTTGGGSSSSTTTSPPEEBTTT-SEE-EE-HHHHHHHHHHHHHTT-HHHHHHHHHHHHHHHHHHHHHHH-